Protein AF-A0A537TJG8-F1 (afdb_monomer)

Nearest PDB structures (foldseek):
  5zhy-assembly1_C  TM=6.612E-01  e=7.236E+00  Human coronavirus 229E
  8hhl-assembly1_A  TM=3.653E-01  e=4.279E+00  Mycolicibacterium mucogenicum

Structure (mmCIF, N/CA/C/O backbone):
data_AF-A0A537TJG8-F1
#
_entry.id   AF-A0A537TJG8-F1
#
loop_
_atom_site.group_PDB
_atom_site.id
_atom_site.type_symbol
_atom_site.label_atom_id
_atom_site.label_alt_id
_atom_site.label_comp_id
_atom_site.label_asym_id
_atom_site.label_entity_id
_atom_site.label_seq_id
_atom_site.pdbx_PDB_ins_code
_atom_site.Cartn_x
_atom_site.Cartn_y
_atom_site.Cartn_z
_atom_site.occupancy
_atom_site.B_iso_or_equiv
_atom_site.auth_seq_id
_atom_site.auth_comp_id
_atom_site.auth_asym_id
_atom_site.auth_atom_id
_atom_site.pdbx_PDB_model_num
ATO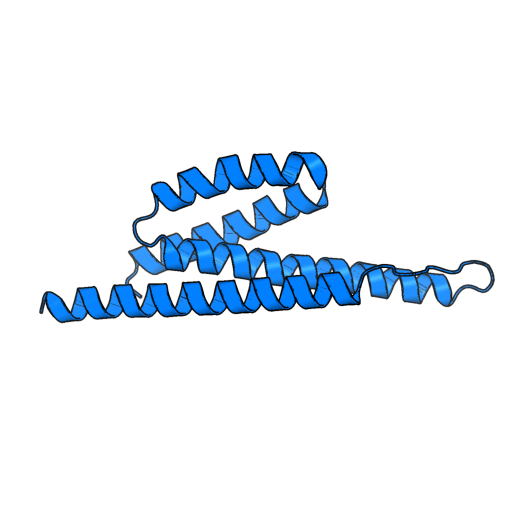M 1 N N . MET A 1 1 ? -10.148 -12.045 15.562 1.00 52.97 1 MET A N 1
ATOM 2 C CA . MET A 1 1 ? -10.922 -11.006 14.839 1.00 52.97 1 MET A CA 1
ATOM 3 C C . MET A 1 1 ? -12.380 -11.440 14.778 1.00 52.97 1 MET A C 1
ATOM 5 O O . MET A 1 1 ? -12.636 -12.523 14.279 1.00 52.97 1 MET A O 1
ATOM 9 N N . GLY A 1 2 ? -13.326 -10.655 15.302 1.00 50.47 2 GLY A N 1
ATOM 10 C CA . GLY A 1 2 ? -14.757 -10.969 15.157 1.00 50.47 2 GLY A CA 1
ATOM 11 C C . GLY A 1 2 ? -15.256 -10.764 13.719 1.00 50.47 2 GLY A C 1
ATOM 12 O O . GLY A 1 2 ? -14.630 -10.029 12.952 1.00 50.47 2 GLY A O 1
ATOM 13 N N . CYS A 1 3 ? -16.405 -11.352 13.361 1.00 57.81 3 CYS A N 1
ATOM 14 C CA . CYS A 1 3 ? -16.978 -11.317 12.002 1.00 57.81 3 CYS A CA 1
ATOM 15 C C . CYS A 1 3 ? -17.077 -9.903 11.379 1.00 57.81 3 CYS A C 1
ATOM 17 O O . CYS A 1 3 ? -16.901 -9.743 10.173 1.00 57.81 3 CYS A O 1
ATOM 19 N N . ARG A 1 4 ? -17.300 -8.848 12.182 1.00 59.50 4 ARG A N 1
ATOM 20 C CA . ARG A 1 4 ? -17.338 -7.450 11.694 1.00 59.50 4 ARG A CA 1
ATOM 21 C C . ARG A 1 4 ? -15.954 -6.875 11.367 1.00 59.50 4 ARG A C 1
ATOM 23 O O . ARG A 1 4 ? -15.844 -6.077 10.441 1.00 59.50 4 ARG A O 1
ATOM 30 N N . GLY A 1 5 ? -14.911 -7.306 12.080 1.00 58.25 5 GLY A N 1
ATOM 31 C CA . GLY A 1 5 ? -13.527 -6.891 11.836 1.00 58.25 5 GLY A CA 1
ATOM 32 C C . GLY A 1 5 ? -12.938 -7.512 10.571 1.00 58.25 5 GLY A C 1
ATOM 33 O O . GLY A 1 5 ? -12.261 -6.823 9.809 1.00 58.25 5 GLY A O 1
ATOM 34 N N . ALA A 1 6 ? -13.270 -8.780 10.302 1.00 68.00 6 ALA A N 1
ATOM 35 C CA . ALA A 1 6 ? -12.899 -9.452 9.058 1.00 68.00 6 ALA A CA 1
ATOM 36 C C . ALA A 1 6 ? -13.490 -8.730 7.836 1.00 68.00 6 ALA A C 1
ATOM 38 O O . ALA A 1 6 ? -12.766 -8.420 6.897 1.00 68.00 6 ALA A O 1
ATOM 39 N N . ARG A 1 7 ? -14.771 -8.339 7.896 1.00 73.31 7 ARG A N 1
ATOM 40 C CA . ARG A 1 7 ? -15.434 -7.604 6.807 1.00 73.31 7 ARG A CA 1
ATOM 41 C C . ARG A 1 7 ? -14.772 -6.257 6.498 1.00 73.31 7 ARG A C 1
ATOM 43 O O . ARG A 1 7 ? -14.571 -5.941 5.331 1.00 73.31 7 ARG A O 1
ATOM 50 N N . SER A 1 8 ? -14.405 -5.469 7.513 1.00 65.56 8 SER A N 1
ATOM 51 C CA . SER A 1 8 ? -13.686 -4.201 7.295 1.00 65.56 8 SER A CA 1
ATOM 52 C C . SER A 1 8 ? -12.275 -4.397 6.740 1.00 65.56 8 SER A C 1
ATOM 54 O O . SER A 1 8 ? -11.802 -3.565 5.972 1.00 65.56 8 SER A O 1
ATOM 56 N N . TRP A 1 9 ? -11.615 -5.499 7.099 1.00 71.62 9 TRP A N 1
ATOM 57 C CA . TRP A 1 9 ? -10.294 -5.844 6.581 1.00 71.62 9 TRP A CA 1
ATOM 58 C C . TRP A 1 9 ? -10.365 -6.247 5.101 1.00 71.62 9 TRP A C 1
ATOM 60 O O . TRP A 1 9 ? -9.615 -5.716 4.287 1.00 71.62 9 TRP A O 1
ATOM 70 N N . THR A 1 10 ? -11.339 -7.081 4.719 1.00 76.12 10 THR A N 1
ATOM 71 C CA . THR A 1 10 ? -11.581 -7.443 3.313 1.00 76.12 10 THR A CA 1
ATOM 72 C C . THR A 1 10 ? -11.967 -6.227 2.469 1.00 76.12 10 THR A C 1
ATOM 74 O O . THR A 1 10 ? -11.467 -6.074 1.359 1.00 76.12 10 THR A O 1
ATOM 77 N N . LEU A 1 11 ? -12.805 -5.323 2.995 1.00 77.81 11 LEU A N 1
ATOM 78 C CA . LEU A 1 11 ? -13.143 -4.068 2.312 1.00 77.81 11 LEU A CA 1
ATOM 79 C C . LEU A 1 11 ? -11.917 -3.166 2.129 1.00 77.81 11 LEU A C 1
ATOM 81 O O . LEU A 1 11 ? -11.750 -2.594 1.057 1.00 77.81 11 LEU A O 1
ATOM 85 N N . GLY A 1 12 ? -11.040 -3.081 3.135 1.00 69.19 12 GLY A N 1
ATOM 86 C CA . GLY A 1 12 ? -9.764 -2.372 3.023 1.00 69.19 12 GLY A CA 1
ATOM 87 C C . GLY A 1 12 ? -8.847 -2.971 1.954 1.00 69.19 12 GLY A C 1
ATOM 88 O O . GLY A 1 12 ? -8.241 -2.229 1.192 1.00 69.19 12 GLY A O 1
ATOM 89 N N . LEU A 1 13 ? -8.804 -4.300 1.831 1.00 73.81 13 LEU A N 1
ATOM 90 C CA . LEU A 1 13 ? -8.058 -4.999 0.778 1.00 73.81 13 LEU A CA 1
ATOM 91 C C . LEU A 1 13 ? -8.577 -4.666 -0.623 1.00 73.81 13 LEU A C 1
ATOM 93 O O . LEU A 1 13 ? -7.798 -4.292 -1.496 1.00 73.81 13 LEU A O 1
ATOM 97 N N . VAL A 1 14 ? -9.892 -4.780 -0.832 1.00 81.62 14 VAL A N 1
ATOM 98 C CA . VAL A 1 14 ? -10.530 -4.486 -2.126 1.00 81.62 14 VAL A CA 1
ATOM 99 C C . VAL A 1 14 ? -10.342 -3.018 -2.496 1.00 81.62 14 VAL A C 1
ATOM 101 O O . VAL A 1 14 ? -9.992 -2.704 -3.632 1.00 81.62 14 VAL A O 1
ATOM 104 N N . PHE A 1 15 ? -10.522 -2.120 -1.528 1.00 78.94 15 PHE A N 1
ATOM 105 C CA . PHE A 1 15 ? -10.297 -0.697 -1.721 1.00 78.94 15 PHE A CA 1
ATOM 106 C C . PHE A 1 15 ? -8.831 -0.401 -2.058 1.00 78.94 15 PHE A C 1
ATOM 108 O O . PHE A 1 15 ? -8.564 0.308 -3.022 1.00 78.94 15 PHE A O 1
ATOM 115 N N . GLY A 1 16 ? -7.883 -0.982 -1.318 1.00 68.69 16 GLY A N 1
ATOM 116 C CA . GLY A 1 16 ? -6.454 -0.842 -1.587 1.00 68.69 16 GLY A CA 1
ATOM 117 C C . GLY A 1 16 ? -6.079 -1.324 -2.987 1.00 68.69 16 GLY A C 1
ATOM 118 O O . GLY A 1 16 ? -5.384 -0.613 -3.705 1.00 68.69 16 GLY A O 1
ATOM 119 N N . LEU A 1 17 ? -6.609 -2.467 -3.428 1.00 76.38 17 LEU A N 1
ATOM 120 C CA . LEU A 1 17 ? -6.430 -2.980 -4.792 1.00 76.38 17 LEU A CA 1
ATOM 121 C C . LEU A 1 17 ? -6.949 -2.003 -5.857 1.00 76.38 17 LEU A C 1
ATOM 123 O O . LEU A 1 17 ? -6.211 -1.649 -6.775 1.00 76.38 17 LEU A O 1
ATOM 127 N N . ALA A 1 18 ? -8.191 -1.530 -5.722 1.00 75.81 18 ALA A N 1
ATOM 128 C CA . ALA A 1 18 ? -8.791 -0.599 -6.679 1.00 75.81 18 ALA A CA 1
ATOM 129 C C . ALA A 1 18 ? -8.050 0.746 -6.718 1.00 75.81 18 ALA A C 1
ATOM 131 O O . ALA A 1 18 ? -7.778 1.290 -7.788 1.00 75.81 18 ALA A O 1
ATOM 132 N N . ALA A 1 19 ? -7.678 1.268 -5.551 1.00 69.88 19 ALA A N 1
ATOM 133 C CA . ALA A 1 19 ? -7.011 2.552 -5.438 1.00 69.88 19 ALA A CA 1
ATOM 134 C C . ALA A 1 19 ? -5.555 2.495 -5.935 1.00 69.88 19 ALA A C 1
ATOM 136 O O . ALA A 1 19 ? -5.076 3.464 -6.523 1.00 69.88 19 ALA A O 1
ATOM 137 N N . THR A 1 20 ? -4.874 1.350 -5.792 1.00 67.38 20 THR A N 1
ATOM 138 C CA . THR A 1 20 ? -3.538 1.159 -6.383 1.00 67.38 20 THR A CA 1
ATOM 139 C C . THR A 1 20 ? -3.596 1.159 -7.907 1.00 67.38 20 THR A C 1
ATOM 141 O O . THR A 1 20 ? -2.741 1.760 -8.551 1.00 67.38 20 THR A O 1
ATOM 144 N N . TRP A 1 21 ? -4.637 0.568 -8.497 1.00 68.38 21 TRP A N 1
ATOM 145 C CA . TRP A 1 21 ? -4.841 0.605 -9.947 1.00 68.38 21 TRP A CA 1
ATOM 146 C C . TRP A 1 21 ? -4.976 2.042 -10.472 1.00 68.38 21 TRP A C 1
ATOM 148 O O . TRP A 1 21 ? -4.374 2.407 -11.480 1.00 68.38 21 TRP A O 1
ATOM 158 N N . ILE A 1 22 ? -5.714 2.887 -9.748 1.00 67.81 22 ILE A N 1
ATOM 159 C CA . ILE A 1 22 ? -5.881 4.310 -10.076 1.00 67.81 22 ILE A CA 1
ATOM 160 C C . ILE A 1 22 ? -4.552 5.068 -9.941 1.00 67.81 22 ILE A C 1
ATOM 162 O O . ILE A 1 22 ? -4.225 5.883 -10.802 1.00 67.81 22 ILE A O 1
ATOM 166 N N . LEU A 1 23 ? -3.765 4.774 -8.902 1.00 65.88 23 LEU A N 1
ATOM 167 C CA . LEU A 1 23 ? -2.430 5.349 -8.695 1.00 65.88 23 LEU A CA 1
ATOM 168 C C . LEU A 1 23 ? -1.448 4.982 -9.814 1.00 65.88 23 LEU A C 1
ATOM 170 O O . LEU A 1 23 ? -0.657 5.824 -10.223 1.00 65.88 23 LEU A O 1
ATOM 174 N N . ILE A 1 24 ? -1.507 3.754 -10.330 1.00 67.38 24 ILE A N 1
ATOM 175 C CA . ILE A 1 24 ? -0.666 3.322 -11.453 1.00 67.38 24 ILE A CA 1
ATOM 176 C C . ILE A 1 24 ? -1.110 3.998 -12.755 1.00 67.38 24 ILE A C 1
ATOM 178 O O . ILE A 1 24 ? -0.272 4.472 -13.518 1.00 67.38 24 ILE A O 1
ATOM 182 N N . ALA A 1 25 ? -2.420 4.076 -13.008 1.00 66.62 25 ALA A N 1
ATOM 183 C CA . ALA A 1 25 ? -2.954 4.691 -14.221 1.00 66.62 25 ALA A CA 1
ATOM 184 C C . ALA A 1 25 ? -2.731 6.212 -14.264 1.00 66.62 25 ALA A C 1
ATOM 186 O O . ALA A 1 25 ? -2.533 6.779 -15.338 1.00 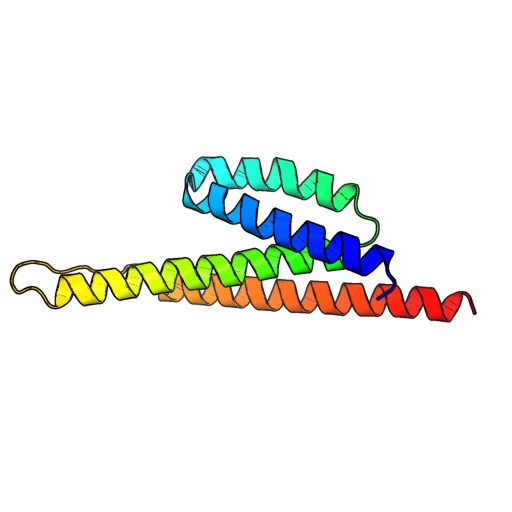66.62 25 ALA A O 1
ATOM 187 N N . MET A 1 26 ? -2.770 6.884 -13.110 1.00 66.62 26 MET A N 1
ATOM 188 C CA . MET A 1 26 ? -2.583 8.327 -13.011 1.00 66.62 26 MET A CA 1
ATOM 189 C C . MET A 1 26 ? -1.805 8.692 -11.741 1.00 66.62 26 MET A C 1
ATOM 191 O O . MET A 1 26 ? -2.393 9.058 -10.731 1.00 66.62 26 MET A O 1
ATOM 195 N N . PHE A 1 27 ? -0.473 8.639 -11.783 1.00 60.78 27 PHE A N 1
ATOM 196 C CA . PHE A 1 27 ? 0.363 8.820 -10.586 1.00 60.78 27 PHE A CA 1
ATOM 197 C C . PHE A 1 27 ? 0.177 10.183 -9.897 1.00 60.78 27 PHE A C 1
ATOM 199 O O . PHE A 1 27 ? -0.059 10.253 -8.693 1.00 60.78 27 PHE A O 1
ATOM 206 N N . VAL A 1 28 ? 0.215 11.278 -10.664 1.00 66.06 28 VAL A N 1
ATOM 207 C CA . VAL A 1 28 ? 0.149 12.647 -10.121 1.00 66.06 28 VAL A CA 1
ATOM 208 C C . VAL A 1 28 ? -1.237 12.996 -9.542 1.00 66.06 28 VAL A C 1
ATOM 210 O O . VAL A 1 28 ? -1.292 13.428 -8.391 1.00 66.06 28 VAL A O 1
ATOM 213 N N . PRO A 1 29 ? -2.370 12.792 -10.247 1.00 65.69 29 PRO A N 1
ATOM 214 C CA . PRO A 1 29 ? -3.695 13.058 -9.674 1.00 65.69 29 PRO A CA 1
ATOM 215 C C . PRO A 1 29 ? -4.248 11.885 -8.839 1.00 65.69 29 PRO A C 1
ATOM 217 O O . PRO A 1 29 ? -5.203 12.059 -8.083 1.00 65.69 29 PRO A O 1
ATOM 220 N N . GLY A 1 30 ? -3.655 10.695 -8.932 1.00 66.38 30 GLY A N 1
ATOM 221 C CA . GLY A 1 30 ? -4.082 9.505 -8.199 1.00 66.38 30 GLY A CA 1
ATOM 222 C C . GLY A 1 30 ? -3.782 9.592 -6.708 1.00 66.38 30 GLY A C 1
ATOM 223 O O . GLY A 1 30 ? -4.582 9.113 -5.914 1.00 66.38 30 GLY A O 1
ATOM 224 N N . ILE A 1 31 ? -2.696 10.262 -6.307 1.00 72.25 31 ILE A N 1
ATOM 225 C CA . ILE A 1 31 ? -2.364 10.497 -4.891 1.00 72.25 31 ILE A CA 1
ATOM 226 C C . ILE A 1 31 ? -3.445 11.327 -4.172 1.00 72.25 31 ILE A C 1
ATOM 228 O O . ILE A 1 31 ? -3.968 10.853 -3.159 1.00 72.25 31 ILE A O 1
ATOM 232 N N . PRO A 1 32 ? -3.836 12.528 -4.648 1.00 72.44 32 PRO A N 1
ATOM 233 C CA . PRO A 1 32 ? -4.888 13.297 -3.988 1.00 72.44 32 PRO A CA 1
ATOM 234 C C . PRO A 1 32 ? -6.241 12.578 -4.018 1.00 72.44 32 PRO A C 1
ATOM 236 O O . PRO A 1 32 ? -6.962 12.619 -3.023 1.00 72.44 32 PRO A O 1
ATOM 239 N N . LEU A 1 33 ? -6.567 11.859 -5.099 1.00 73.25 33 LEU A N 1
ATOM 240 C CA . LEU A 1 33 ? -7.794 11.062 -5.185 1.00 73.25 33 LEU A CA 1
ATOM 241 C C . LEU A 1 33 ? -7.791 9.879 -4.200 1.00 73.25 33 LEU A C 1
ATOM 243 O O . LEU A 1 33 ? -8.793 9.627 -3.531 1.00 73.25 33 LEU A O 1
ATOM 247 N N . PHE A 1 34 ? -6.656 9.192 -4.056 1.00 73.56 34 PHE A N 1
ATOM 248 C CA . PHE A 1 34 ? -6.457 8.135 -3.067 1.00 73.56 34 PHE A CA 1
ATOM 249 C C . PHE A 1 34 ? -6.692 8.669 -1.657 1.00 73.56 34 PHE A C 1
ATOM 251 O O . PHE A 1 34 ? -7.460 8.077 -0.905 1.00 73.56 34 PHE A O 1
ATOM 258 N N . LEU A 1 35 ? -6.088 9.807 -1.308 1.00 76.00 35 LEU A N 1
ATOM 259 C CA . LEU A 1 35 ? -6.273 10.426 0.005 1.00 76.00 35 LEU A CA 1
ATOM 260 C C . LEU A 1 35 ? -7.735 10.833 0.234 1.00 76.00 35 LEU A C 1
ATOM 262 O O . LEU A 1 35 ? -8.289 10.537 1.293 1.00 76.00 35 LEU A O 1
ATOM 266 N N . LEU A 1 36 ? -8.382 11.431 -0.770 1.00 79.62 36 LEU A N 1
ATOM 267 C CA . LEU A 1 36 ? -9.796 11.819 -0.730 1.00 79.62 36 LEU A CA 1
ATOM 268 C C . LEU A 1 36 ? -10.738 10.647 -0.456 1.00 79.62 36 LEU A C 1
ATOM 270 O O . LEU A 1 36 ? -11.761 10.839 0.191 1.00 79.62 36 LEU A O 1
ATOM 274 N N . LEU A 1 37 ? -10.411 9.447 -0.933 1.00 76.62 37 LEU A N 1
ATOM 275 C CA . LEU A 1 37 ? -11.240 8.257 -0.755 1.00 76.62 37 LEU A CA 1
ATOM 276 C C . LEU A 1 37 ? -10.844 7.451 0.497 1.00 76.62 37 LEU A C 1
ATOM 278 O O . LEU A 1 37 ? -11.708 6.976 1.236 1.00 76.62 37 LEU A O 1
ATOM 282 N N . ALA A 1 38 ? -9.544 7.325 0.775 1.00 74.19 38 ALA A N 1
ATOM 283 C CA . ALA A 1 38 ? -9.015 6.541 1.888 1.00 74.19 38 ALA A CA 1
ATOM 284 C C . ALA A 1 38 ? -9.316 7.191 3.244 1.00 74.19 38 ALA A C 1
ATOM 286 O O . ALA A 1 38 ? -9.710 6.501 4.183 1.00 74.19 38 ALA A O 1
ATOM 287 N N . VAL A 1 39 ? -9.174 8.515 3.360 1.00 79.56 39 VAL A N 1
ATOM 288 C CA . VAL A 1 39 ? -9.411 9.247 4.614 1.00 79.56 39 VAL A CA 1
ATOM 289 C C . VAL A 1 39 ? -10.848 9.072 5.128 1.00 79.56 39 VAL A C 1
ATOM 291 O O . VAL A 1 39 ? -11.001 8.616 6.265 1.00 79.56 39 VAL A O 1
ATOM 294 N N . PRO A 1 40 ? -11.918 9.348 4.356 1.00 78.88 40 PRO A N 1
ATOM 295 C CA . PRO A 1 40 ? -13.282 9.151 4.842 1.00 78.88 40 PRO A CA 1
ATOM 296 C C . PRO A 1 40 ? -13.602 7.675 5.103 1.00 78.88 40 PRO A C 1
ATOM 298 O O . PRO A 1 40 ? -14.255 7.375 6.103 1.00 78.88 40 PRO A O 1
ATOM 301 N N . PHE A 1 41 ? -13.095 6.745 4.284 1.00 77.75 41 PHE A N 1
ATOM 302 C CA . PHE A 1 41 ? -13.269 5.304 4.504 1.00 77.75 41 PHE A CA 1
ATOM 303 C C . PHE A 1 41 ? -12.666 4.850 5.843 1.00 77.75 41 PHE A C 1
ATOM 305 O O . PHE A 1 41 ? -13.294 4.118 6.619 1.00 77.75 41 PHE A O 1
ATOM 312 N N . LEU A 1 42 ? -11.463 5.331 6.159 1.00 77.25 42 LEU A N 1
ATOM 313 C CA . LEU A 1 42 ? -10.809 5.067 7.435 1.00 77.25 42 LEU A CA 1
ATOM 314 C C . LEU A 1 42 ? -11.545 5.747 8.590 1.00 77.25 42 LEU A C 1
ATOM 316 O O . LEU A 1 42 ? -11.720 5.127 9.634 1.00 77.25 42 LEU A O 1
ATOM 320 N N . LEU A 1 43 ? -12.037 6.975 8.422 1.00 80.19 43 LEU A N 1
ATOM 321 C CA . LEU A 1 43 ? -12.804 7.668 9.460 1.00 80.19 43 LEU A CA 1
ATOM 322 C C . LEU A 1 43 ? -14.140 6.970 9.768 1.00 80.19 43 LEU A C 1
ATOM 324 O O . LEU A 1 43 ? -14.529 6.893 10.936 1.00 80.19 43 LEU A O 1
ATOM 328 N N . GLN A 1 44 ? -14.813 6.404 8.767 1.00 78.50 44 GLN A N 1
ATOM 329 C CA . GLN A 1 44 ? -16.058 5.646 8.950 1.00 78.50 44 GLN A CA 1
ATOM 330 C C . GLN A 1 44 ? -15.838 4.252 9.557 1.00 78.50 44 GLN A C 1
ATOM 332 O O . GLN A 1 44 ? -16.732 3.694 10.197 1.00 78.50 44 GLN A O 1
ATOM 337 N N . SER A 1 45 ? -14.649 3.675 9.392 1.00 69.00 45 SER A N 1
ATOM 338 C CA . SER A 1 45 ? -14.349 2.328 9.872 1.00 69.00 45 SER A CA 1
ATOM 339 C C . SER A 1 45 ? -14.185 2.285 11.397 1.00 69.00 45 SER A C 1
ATOM 341 O O . SER A 1 45 ? -13.387 3.020 11.972 1.00 69.00 45 SER A O 1
ATOM 343 N N . ARG A 1 46 ? -14.874 1.361 12.086 1.00 68.12 46 ARG A N 1
ATOM 344 C CA . ARG A 1 46 ? -14.621 1.098 13.523 1.00 68.12 46 ARG A CA 1
ATOM 345 C C . ARG A 1 46 ? -13.261 0.435 13.781 1.00 68.12 46 ARG A C 1
ATOM 347 O O . ARG A 1 46 ? -12.695 0.601 14.853 1.00 68.12 46 ARG A O 1
ATOM 354 N N . HIS A 1 47 ? -12.715 -0.280 12.796 1.00 73.00 47 HIS A N 1
ATOM 355 C CA . HIS A 1 47 ? -11.421 -0.970 12.877 1.00 73.00 47 HIS A CA 1
ATOM 356 C C . HIS A 1 47 ? -10.371 -0.295 11.985 1.00 73.00 47 HIS A C 1
ATOM 358 O O . HIS A 1 47 ? -9.781 -0.928 11.110 1.00 73.00 47 HIS A O 1
ATOM 364 N N . ARG A 1 48 ? -10.154 1.008 12.210 1.00 77.69 48 ARG A N 1
ATOM 365 C CA . ARG A 1 48 ? -9.304 1.881 11.375 1.00 77.69 48 ARG A CA 1
ATOM 366 C C . ARG A 1 48 ? -7.916 1.304 11.109 1.00 77.69 48 ARG A C 1
ATOM 368 O O . ARG A 1 48 ? -7.472 1.308 9.972 1.00 77.69 48 ARG A O 1
ATOM 375 N N . LEU A 1 49 ? -7.269 0.756 12.140 1.00 78.19 49 LEU A N 1
ATOM 376 C CA . LEU A 1 49 ? -5.915 0.199 12.039 1.00 78.19 49 LEU A CA 1
ATOM 377 C C . LEU A 1 49 ? -5.861 -1.053 11.156 1.00 78.19 49 LEU A C 1
ATOM 379 O O . LEU A 1 49 ? -4.997 -1.159 10.293 1.00 78.19 49 LEU A O 1
ATOM 383 N N . ALA A 1 50 ? -6.825 -1.967 11.310 1.00 76.25 50 ALA A N 1
ATOM 384 C CA . ALA A 1 50 ? -6.886 -3.174 10.489 1.00 76.25 50 ALA A CA 1
ATOM 385 C C . ALA A 1 50 ? -7.217 -2.849 9.022 1.00 76.25 50 ALA A C 1
ATOM 387 O O . ALA A 1 50 ? -6.634 -3.440 8.119 1.00 76.25 50 ALA A O 1
ATOM 388 N N . ALA A 1 51 ? -8.119 -1.891 8.782 1.00 75.75 51 ALA A N 1
ATOM 389 C CA . ALA A 1 51 ? -8.456 -1.429 7.436 1.00 75.75 51 ALA A CA 1
ATOM 390 C C . ALA A 1 51 ? -7.279 -0.695 6.765 1.00 75.75 51 ALA A C 1
ATOM 392 O O . ALA A 1 51 ? -6.967 -0.979 5.614 1.00 75.75 51 ALA A O 1
ATOM 393 N N . ALA A 1 52 ? -6.583 0.188 7.491 1.00 78.69 52 ALA A N 1
ATOM 394 C CA . ALA A 1 52 ? -5.385 0.871 6.997 1.00 78.69 52 ALA A CA 1
ATOM 395 C C . ALA A 1 52 ? -4.253 -0.119 6.689 1.00 78.69 52 ALA A C 1
ATOM 397 O O . ALA A 1 52 ? -3.621 -0.026 5.640 1.00 78.69 52 ALA A O 1
ATOM 398 N N . GLY A 1 53 ? -4.043 -1.102 7.569 1.00 80.19 53 GLY A N 1
ATOM 399 C CA . GLY A 1 53 ? -3.065 -2.163 7.356 1.00 80.19 53 GLY A CA 1
ATOM 400 C C . GLY A 1 53 ? -3.348 -2.981 6.095 1.00 80.19 53 GLY A C 1
ATOM 401 O O . GLY A 1 53 ? -2.442 -3.208 5.297 1.00 80.19 53 GLY A O 1
ATOM 402 N N . ALA A 1 54 ? -4.614 -3.345 5.866 1.00 78.06 54 ALA A N 1
ATOM 403 C CA . ALA A 1 54 ? -5.049 -4.050 4.660 1.00 78.06 54 ALA A CA 1
ATOM 404 C C . ALA A 1 54 ? -4.810 -3.242 3.375 1.00 78.06 54 ALA A C 1
ATOM 406 O O . ALA A 1 54 ? -4.345 -3.803 2.385 1.00 78.06 54 ALA A O 1
ATOM 407 N N . ILE A 1 55 ? -5.085 -1.932 3.397 1.00 77.75 55 ILE A N 1
ATOM 408 C CA . ILE A 1 55 ? -4.845 -1.035 2.257 1.00 77.75 55 ILE A CA 1
ATOM 409 C C . ILE A 1 55 ? -3.353 -0.996 1.915 1.00 77.75 55 ILE A C 1
ATOM 411 O O . ILE A 1 55 ? -2.985 -1.197 0.761 1.00 77.75 55 ILE A O 1
ATOM 415 N N . LEU A 1 56 ? -2.491 -0.791 2.914 1.00 80.94 56 LEU A N 1
ATOM 416 C CA . LEU A 1 56 ? -1.042 -0.709 2.709 1.00 80.94 56 LEU A CA 1
ATOM 417 C C . LEU A 1 56 ? -0.444 -2.034 2.223 1.00 80.94 56 LEU A C 1
ATOM 419 O O . LEU A 1 56 ? 0.415 -2.030 1.347 1.00 80.94 56 LEU A O 1
ATOM 423 N N . LEU A 1 57 ? -0.928 -3.166 2.740 1.00 81.31 57 LEU A N 1
ATOM 424 C CA . LEU A 1 57 ? -0.530 -4.489 2.258 1.00 81.31 57 LEU A CA 1
ATOM 425 C C . LEU A 1 57 ? -0.935 -4.708 0.798 1.00 81.31 57 LEU A C 1
ATOM 427 O O . LEU A 1 57 ? -0.120 -5.167 0.001 1.00 81.31 57 LEU A O 1
ATOM 431 N N . ALA A 1 58 ? -2.172 -4.354 0.441 1.00 78.56 58 ALA A N 1
ATOM 432 C CA . ALA A 1 58 ? -2.662 -4.452 -0.931 1.00 78.56 58 ALA A CA 1
ATOM 433 C C . ALA A 1 58 ? -1.810 -3.608 -1.888 1.00 78.56 58 ALA A C 1
ATOM 435 O O . ALA A 1 58 ? -1.398 -4.094 -2.940 1.00 78.56 58 ALA A O 1
ATOM 436 N N . MET A 1 59 ? -1.501 -2.371 -1.485 1.00 76.75 59 MET A N 1
ATOM 437 C CA . MET A 1 59 ? -0.629 -1.473 -2.236 1.00 76.75 59 MET A CA 1
ATOM 438 C C . MET A 1 59 ? 0.767 -2.071 -2.404 1.00 76.75 59 MET A C 1
ATOM 440 O O . MET A 1 59 ? 1.254 -2.148 -3.527 1.00 76.75 59 MET A O 1
ATOM 444 N N . ALA A 1 60 ? 1.393 -2.545 -1.323 1.00 81.06 60 ALA A N 1
ATOM 445 C CA . ALA A 1 60 ? 2.732 -3.129 -1.369 1.00 81.06 60 ALA A CA 1
ATOM 446 C C . ALA A 1 60 ? 2.813 -4.315 -2.344 1.00 81.06 60 ALA A C 1
ATOM 448 O O . ALA A 1 60 ? 3.705 -4.358 -3.187 1.00 81.06 60 ALA A O 1
ATOM 449 N N . VAL A 1 61 ? 1.852 -5.244 -2.280 1.00 82.81 61 VAL A N 1
ATOM 450 C CA . VAL A 1 61 ? 1.796 -6.408 -3.181 1.00 82.81 61 VAL A CA 1
ATOM 451 C C . VAL A 1 61 ? 1.627 -5.974 -4.634 1.00 82.81 61 VAL A C 1
ATOM 453 O O . VAL A 1 61 ? 2.292 -6.499 -5.524 1.00 82.81 61 VAL A O 1
ATOM 456 N N . HIS A 1 62 ? 0.747 -5.010 -4.886 1.00 78.69 62 HIS A N 1
ATOM 457 C CA . HIS A 1 62 ? 0.439 -4.588 -6.243 1.00 78.69 62 HIS A CA 1
ATOM 458 C C . HIS A 1 62 ? 1.580 -3.768 -6.869 1.00 78.69 62 HIS A C 1
ATOM 460 O O . HIS A 1 62 ? 1.912 -3.983 -8.032 1.00 78.69 62 HIS A O 1
ATOM 466 N N . PHE A 1 63 ? 2.250 -2.907 -6.094 1.00 77.38 63 PHE A N 1
ATOM 467 C CA . PHE A 1 63 ? 3.467 -2.220 -6.537 1.00 77.38 63 PHE A CA 1
ATOM 468 C C . PHE A 1 63 ? 4.630 -3.190 -6.769 1.00 77.38 63 PHE A C 1
ATOM 470 O O . PHE A 1 63 ? 5.321 -3.058 -7.775 1.00 77.38 63 PHE A O 1
ATOM 477 N N . ALA A 1 64 ? 4.811 -4.197 -5.906 1.00 82.69 64 ALA A N 1
ATOM 478 C CA . ALA A 1 64 ? 5.813 -5.243 -6.115 1.00 82.69 64 ALA A CA 1
ATOM 479 C C . ALA A 1 64 ? 5.569 -6.011 -7.420 1.00 82.69 64 ALA A C 1
ATOM 481 O O . ALA A 1 64 ? 6.499 -6.241 -8.188 1.00 82.69 64 ALA A O 1
ATOM 482 N N . TYR A 1 65 ? 4.311 -6.372 -7.690 1.00 80.31 65 TYR A N 1
ATOM 483 C CA . TYR A 1 65 ? 3.930 -7.028 -8.937 1.00 80.31 65 TYR A CA 1
ATOM 484 C C . TYR A 1 65 ? 4.190 -6.133 -10.155 1.00 80.31 65 TYR A C 1
ATOM 486 O O . TYR A 1 65 ? 4.758 -6.592 -11.143 1.00 80.31 65 TYR A O 1
ATOM 494 N N . PHE A 1 66 ? 3.822 -4.852 -10.086 1.00 78.94 66 PHE A N 1
ATOM 495 C CA . PHE A 1 66 ? 4.034 -3.912 -11.184 1.00 78.94 66 PHE A CA 1
ATOM 496 C C . PHE A 1 66 ? 5.524 -3.732 -11.510 1.00 78.94 66 PHE A C 1
ATOM 498 O O . PHE A 1 66 ? 5.913 -3.915 -12.663 1.00 78.94 66 PHE A O 1
ATOM 505 N N . GLU A 1 67 ? 6.356 -3.463 -10.501 1.00 80.88 67 GLU A N 1
ATOM 506 C CA . GLU A 1 67 ? 7.814 -3.349 -10.651 1.00 80.88 67 GLU A CA 1
ATOM 507 C C . GLU A 1 67 ? 8.421 -4.630 -11.230 1.00 80.88 67 GLU A C 1
ATOM 509 O O . GLU A 1 67 ? 9.166 -4.572 -12.208 1.00 80.88 67 GLU A O 1
ATOM 514 N N . TRP A 1 68 ? 8.028 -5.802 -10.718 1.00 79.12 68 TRP A N 1
ATOM 515 C CA . TRP A 1 68 ? 8.478 -7.082 -11.263 1.00 79.12 68 TRP A CA 1
ATOM 516 C C . TRP A 1 68 ? 8.117 -7.200 -12.749 1.00 79.12 68 TRP A C 1
ATOM 518 O O . TRP A 1 68 ? 9.000 -7.394 -13.583 1.00 79.12 68 TRP A O 1
ATOM 528 N N . THR A 1 69 ? 6.850 -7.004 -13.125 1.00 81.31 69 THR A N 1
ATOM 529 C CA . THR A 1 69 ? 6.445 -7.099 -14.539 1.00 81.31 69 THR A CA 1
ATOM 530 C C . THR A 1 69 ? 7.156 -6.082 -15.438 1.00 81.31 69 THR A C 1
ATOM 532 O O . THR A 1 69 ? 7.409 -6.376 -16.608 1.00 81.31 69 THR A O 1
ATOM 535 N N . GLY A 1 70 ? 7.512 -4.907 -14.911 1.00 76.62 70 GLY A N 1
ATOM 536 C CA . GLY A 1 70 ? 8.311 -3.902 -15.611 1.00 76.62 70 GLY A CA 1
ATOM 537 C C . GLY A 1 70 ? 9.745 -4.368 -15.861 1.00 76.62 70 GLY A C 1
ATOM 538 O O . GLY A 1 70 ? 10.221 -4.310 -16.997 1.00 76.62 70 GLY A O 1
ATOM 539 N N . VAL A 1 71 ? 10.409 -4.895 -14.829 1.00 81.75 71 VAL A N 1
ATOM 540 C CA . VAL A 1 71 ? 11.766 -5.456 -14.926 1.00 81.75 71 VAL A CA 1
ATOM 541 C C . VAL A 1 71 ? 11.797 -6.649 -15.879 1.00 81.75 71 VAL A C 1
ATOM 543 O O . VAL A 1 71 ? 12.684 -6.723 -16.727 1.00 81.75 71 VAL A O 1
ATOM 546 N N . GLU A 1 72 ? 10.812 -7.545 -15.807 1.00 82.00 72 GLU A N 1
ATOM 547 C CA . GLU A 1 72 ? 10.722 -8.732 -16.666 1.00 82.00 72 GLU A CA 1
ATOM 548 C C . GLU A 1 72 ? 10.587 -8.342 -18.147 1.00 82.00 72 GLU A C 1
ATOM 550 O O . GLU A 1 72 ? 11.344 -8.816 -18.996 1.00 82.00 72 GLU A O 1
ATOM 555 N N . ARG A 1 73 ? 9.698 -7.387 -18.459 1.00 79.19 73 ARG A N 1
ATOM 556 C CA . ARG A 1 73 ? 9.543 -6.850 -19.823 1.00 79.19 73 ARG A CA 1
ATOM 557 C C . ARG A 1 73 ? 10.802 -6.145 -20.318 1.00 79.19 73 ARG A C 1
ATOM 559 O O . ARG A 1 73 ? 11.145 -6.242 -21.497 1.00 79.19 73 ARG A O 1
ATOM 566 N N . CYS A 1 74 ? 11.511 -5.445 -19.436 1.00 78.38 74 CYS A N 1
ATOM 567 C CA . CYS A 1 74 ? 12.785 -4.827 -19.787 1.00 78.38 74 CYS A CA 1
ATOM 568 C C . CYS A 1 74 ? 13.888 -5.862 -20.018 1.00 78.38 74 CYS A C 1
ATOM 570 O O . CYS A 1 74 ? 14.660 -5.707 -20.964 1.00 78.38 74 CYS A O 1
ATOM 572 N N . ALA A 1 75 ? 13.925 -6.949 -19.247 1.00 80.12 75 ALA A N 1
ATOM 573 C CA . ALA A 1 75 ? 14.835 -8.065 -19.481 1.00 80.12 75 ALA A CA 1
ATOM 574 C C . ALA A 1 75 ? 14.560 -8.753 -20.831 1.00 80.12 75 ALA A C 1
ATOM 576 O O . ALA A 1 75 ? 15.501 -9.097 -21.546 1.00 80.12 75 ALA A O 1
ATOM 577 N N . GLU A 1 76 ? 13.294 -8.901 -21.228 1.00 80.75 76 GLU A N 1
ATOM 578 C CA . GLU A 1 76 ? 12.915 -9.407 -22.555 1.00 80.75 76 GLU A CA 1
ATOM 579 C C . GLU A 1 76 ? 13.344 -8.476 -23.698 1.00 80.75 76 GLU A C 1
ATOM 581 O O . GLU A 1 76 ? 13.866 -8.949 -24.710 1.00 80.75 76 GLU A O 1
ATOM 586 N N . MET A 1 77 ? 13.174 -7.159 -23.541 1.00 77.12 77 MET A N 1
ATOM 587 C CA . MET A 1 77 ? 13.650 -6.156 -24.505 1.00 77.12 77 MET A CA 1
ATOM 588 C C . MET A 1 77 ? 15.173 -6.190 -24.660 1.00 77.12 77 MET A C 1
ATOM 590 O O . MET A 1 77 ? 15.666 -6.172 -25.785 1.00 77.12 77 MET A O 1
ATOM 594 N N . ASN A 1 78 ? 15.909 -6.310 -23.552 1.00 75.31 78 ASN A N 1
ATOM 595 C CA . ASN A 1 78 ? 17.375 -6.285 -23.530 1.00 75.31 78 ASN A CA 1
ATOM 596 C C . ASN A 1 78 ? 18.021 -7.548 -24.135 1.00 75.31 78 ASN A C 1
ATOM 598 O O . ASN A 1 78 ? 19.211 -7.561 -24.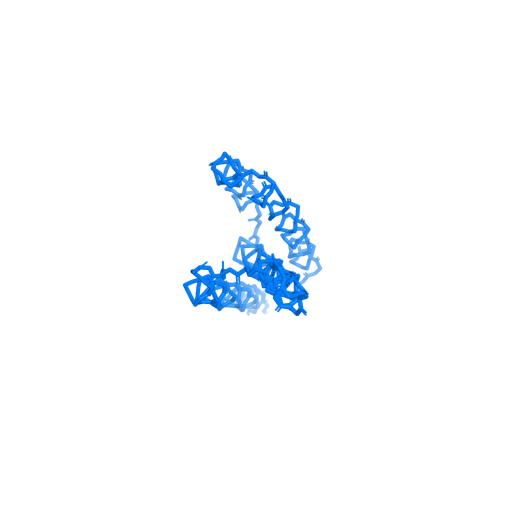431 1.00 75.31 78 ASN A O 1
ATOM 602 N N . ARG A 1 79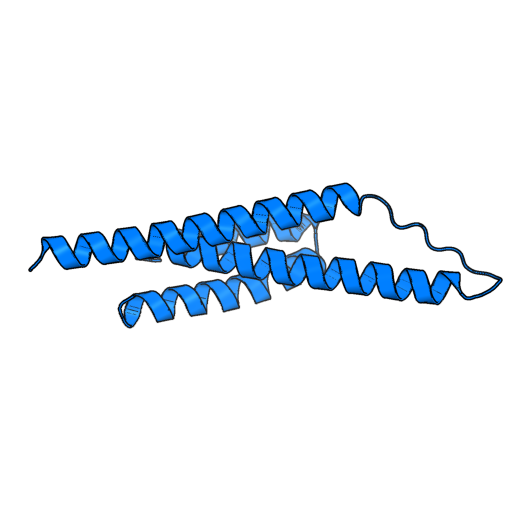 ? 17.246 -8.624 -24.338 1.00 75.50 79 ARG A N 1
ATOM 603 C CA . ARG A 1 79 ? 17.683 -9.813 -25.093 1.00 75.50 79 ARG A CA 1
ATOM 604 C C . ARG A 1 79 ? 17.670 -9.587 -26.609 1.00 75.50 79 ARG A C 1
ATOM 606 O O . ARG A 1 79 ? 18.188 -10.427 -27.343 1.00 75.50 79 ARG A O 1
ATOM 613 N N . ARG A 1 80 ? 17.071 -8.496 -27.104 1.00 76.31 80 ARG A N 1
ATOM 614 C CA . ARG A 1 80 ? 17.064 -8.161 -28.533 1.00 76.31 80 ARG A CA 1
ATOM 615 C C . ARG A 1 80 ? 18.304 -7.327 -28.880 1.00 76.31 80 ARG A C 1
ATOM 617 O O . ARG A 1 80 ? 18.588 -6.364 -28.180 1.00 76.31 80 ARG A O 1
ATOM 624 N N . PRO A 1 81 ? 18.995 -7.611 -29.999 1.00 65.12 81 PRO A N 1
ATOM 625 C CA . PRO A 1 81 ? 20.266 -6.961 -30.341 1.00 65.12 81 PRO A CA 1
ATOM 626 C C . PRO A 1 81 ? 20.167 -5.448 -30.617 1.00 65.12 81 PRO A C 1
ATOM 628 O O . PRO A 1 81 ? 21.192 -4.779 -30.686 1.00 65.12 81 PRO A O 1
ATOM 631 N N . ASN A 1 82 ? 18.952 -4.898 -30.750 1.00 69.06 82 ASN A N 1
ATOM 632 C CA . ASN A 1 82 ? 18.715 -3.512 -31.168 1.00 69.06 82 ASN A CA 1
ATOM 633 C C . ASN A 1 82 ? 17.939 -2.687 -30.121 1.00 69.06 82 ASN A C 1
ATOM 635 O O . ASN A 1 82 ? 17.456 -1.603 -30.443 1.00 69.06 82 ASN A O 1
ATOM 639 N N . ALA A 1 83 ? 17.746 -3.203 -28.903 1.00 59.94 83 ALA A N 1
ATOM 640 C CA . ALA A 1 83 ? 16.981 -2.522 -27.862 1.00 59.94 83 ALA A CA 1
ATOM 641 C C . ALA A 1 83 ? 17.651 -2.687 -26.495 1.00 59.94 83 ALA A C 1
ATOM 643 O O . ALA A 1 83 ? 17.951 -3.798 -26.076 1.00 59.94 83 ALA A O 1
ATOM 644 N N . SER A 1 84 ? 17.835 -1.576 -25.783 1.00 62.69 84 SER A N 1
ATOM 645 C CA . SER A 1 84 ? 18.295 -1.561 -24.395 1.00 62.69 84 SER A CA 1
ATOM 646 C C . SER A 1 84 ? 17.264 -0.847 -23.529 1.00 62.69 84 SER A C 1
ATOM 648 O O . SER A 1 84 ? 16.911 0.297 -23.819 1.00 62.69 84 SER A O 1
ATOM 650 N N . CYS A 1 85 ? 16.795 -1.498 -22.466 1.00 70.44 85 CYS A N 1
ATOM 651 C CA . CYS A 1 85 ? 15.989 -0.849 -21.434 1.00 70.44 85 CYS A CA 1
ATOM 652 C C . CYS A 1 85 ? 16.856 -0.605 -20.192 1.00 70.44 85 CYS A C 1
ATOM 654 O O . CYS A 1 85 ? 17.497 -1.531 -19.698 1.00 70.44 85 CYS A O 1
ATOM 656 N N . GLN A 1 86 ? 16.857 0.629 -19.681 1.00 64.81 86 GLN A N 1
ATOM 657 C CA . GLN A 1 86 ? 17.409 0.955 -18.367 1.00 64.81 86 GLN A CA 1
ATOM 658 C C . GLN A 1 86 ? 16.273 1.131 -17.362 1.00 64.81 86 GLN A C 1
ATOM 660 O O . GLN A 1 86 ? 15.398 1.977 -17.539 1.00 64.81 86 GLN A O 1
ATOM 665 N N . THR A 1 87 ? 16.300 0.334 -16.299 1.00 68.06 87 THR A N 1
ATOM 666 C CA . THR A 1 87 ? 15.396 0.474 -15.159 1.00 68.06 87 THR A CA 1
ATOM 667 C C . THR A 1 87 ? 16.006 1.454 -14.155 1.00 68.06 87 THR A C 1
ATOM 669 O O . THR A 1 87 ? 17.018 1.145 -13.527 1.00 68.06 87 THR A O 1
ATOM 672 N N . TYR A 1 88 ? 15.412 2.639 -14.005 1.00 63.69 88 TYR A N 1
ATOM 673 C CA . TYR A 1 88 ? 15.844 3.654 -13.038 1.00 63.69 88 TYR A CA 1
ATOM 674 C C . TYR A 1 88 ? 14.990 3.604 -11.771 1.00 63.69 88 TYR A C 1
ATOM 676 O O . TYR A 1 88 ? 13.774 3.466 -11.850 1.00 63.69 88 TYR A O 1
ATOM 684 N N . GLY A 1 89 ? 15.620 3.762 -10.604 1.00 68.88 89 GLY A N 1
ATOM 685 C CA . GLY A 1 89 ? 14.905 3.929 -9.333 1.00 68.88 89 GLY A CA 1
ATOM 686 C C . GLY A 1 89 ? 14.344 2.647 -8.705 1.00 68.88 89 GLY A C 1
ATOM 687 O O . GLY A 1 89 ? 13.682 2.735 -7.675 1.00 68.88 89 GLY A O 1
ATOM 688 N N . VAL A 1 90 ? 14.647 1.464 -9.250 1.00 73.88 90 VAL A N 1
ATOM 689 C CA . VAL A 1 90 ? 14.135 0.177 -8.735 1.00 73.88 90 VAL A CA 1
ATOM 690 C C . VAL A 1 90 ? 14.501 -0.031 -7.266 1.00 73.88 90 VAL A C 1
ATOM 692 O O . VAL A 1 90 ? 13.652 -0.423 -6.472 1.00 73.88 90 VAL A O 1
ATOM 695 N N . GLU A 1 91 ? 15.734 0.295 -6.866 1.00 74.50 91 GLU A N 1
ATOM 696 C CA . GLU A 1 91 ? 16.159 0.159 -5.466 1.00 74.50 91 GLU A CA 1
ATOM 697 C C . GLU A 1 91 ? 15.333 1.048 -4.533 1.00 74.50 91 GLU A C 1
ATOM 699 O O . GLU A 1 91 ? 14.848 0.591 -3.498 1.00 74.50 91 GLU A O 1
ATOM 704 N N . THR A 1 92 ? 15.093 2.303 -4.928 1.00 75.38 92 THR A N 1
ATOM 705 C CA . THR A 1 92 ? 14.259 3.222 -4.149 1.00 75.38 92 THR A CA 1
ATOM 706 C C . THR A 1 92 ? 12.804 2.762 -4.081 1.00 75.38 92 THR A C 1
ATOM 708 O O . THR A 1 92 ? 12.197 2.854 -3.011 1.00 75.38 92 THR A O 1
ATOM 711 N N . THR A 1 93 ? 12.248 2.207 -5.166 1.00 76.88 93 THR A N 1
ATOM 712 C CA . THR A 1 93 ? 10.875 1.687 -5.152 1.00 76.88 93 THR A CA 1
ATOM 713 C C . THR A 1 93 ? 10.763 0.429 -4.295 1.00 76.88 93 THR A C 1
ATOM 715 O O . THR A 1 93 ? 9.831 0.320 -3.504 1.00 76.88 93 THR A O 1
ATOM 718 N N . VAL A 1 94 ? 11.723 -0.496 -4.370 1.00 79.31 94 VAL A N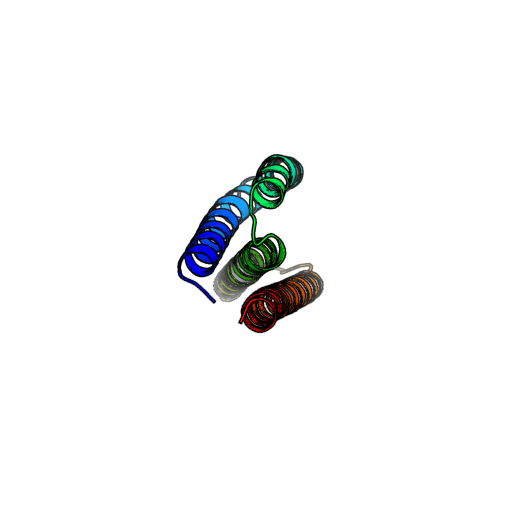 1
ATOM 719 C CA . VAL A 1 94 ? 11.737 -1.726 -3.556 1.00 79.31 94 VAL A CA 1
ATOM 720 C C . VAL A 1 94 ? 11.803 -1.401 -2.064 1.00 79.31 94 VAL A C 1
ATOM 722 O O . VAL A 1 94 ? 11.053 -1.981 -1.277 1.00 79.31 94 VAL A O 1
ATOM 725 N N . VAL A 1 95 ? 12.638 -0.437 -1.666 1.00 83.31 95 VAL A N 1
ATOM 726 C CA . VAL A 1 95 ? 12.704 0.036 -0.273 1.00 83.31 95 VAL A CA 1
ATOM 727 C C . VAL A 1 95 ? 11.365 0.639 0.159 1.00 83.31 95 VAL A C 1
ATOM 729 O O . VAL A 1 95 ? 10.860 0.309 1.235 1.00 83.31 95 VAL A O 1
ATOM 732 N N . ALA A 1 96 ? 10.751 1.477 -0.682 1.00 80.56 96 ALA A N 1
ATOM 733 C CA . ALA A 1 96 ? 9.450 2.077 -0.396 1.00 80.56 96 ALA A CA 1
ATOM 734 C C . ALA A 1 96 ? 8.341 1.020 -0.260 1.00 80.56 96 ALA A C 1
ATOM 736 O O . ALA A 1 96 ? 7.566 1.071 0.695 1.00 80.56 96 ALA A O 1
ATOM 737 N N . ILE A 1 97 ? 8.302 0.030 -1.158 1.00 84.06 97 ILE A N 1
ATOM 738 C CA . ILE A 1 97 ? 7.386 -1.119 -1.109 1.00 84.06 97 ILE A CA 1
ATOM 739 C C . ILE A 1 97 ? 7.586 -1.906 0.187 1.00 84.06 97 ILE A C 1
ATOM 741 O O . ILE A 1 97 ? 6.609 -2.242 0.858 1.00 84.06 97 ILE A O 1
ATOM 745 N N . GLY A 1 98 ? 8.840 -2.169 0.567 1.00 81.56 98 GLY A N 1
ATOM 746 C CA . GLY A 1 98 ? 9.186 -2.866 1.803 1.00 81.56 98 GLY A CA 1
ATOM 747 C C . GLY A 1 98 ? 8.672 -2.137 3.045 1.00 81.56 98 GLY A C 1
ATOM 748 O O . GLY A 1 98 ? 8.027 -2.746 3.899 1.00 81.56 98 GLY A O 1
ATOM 749 N N . LEU A 1 99 ? 8.881 -0.820 3.121 1.00 87.75 99 LEU A N 1
ATOM 750 C CA . LEU A 1 99 ? 8.366 0.017 4.210 1.00 87.75 99 LEU A CA 1
ATOM 751 C C . LEU A 1 99 ? 6.833 0.036 4.250 1.00 87.75 99 LEU A C 1
ATOM 753 O O . LEU A 1 99 ? 6.248 -0.077 5.328 1.00 87.75 99 LEU A O 1
ATOM 757 N N . LEU A 1 100 ? 6.180 0.124 3.089 1.00 82.00 100 LEU A N 1
ATOM 758 C CA . LEU A 1 100 ? 4.722 0.050 2.963 1.00 82.00 100 LEU A CA 1
ATOM 759 C C . LEU A 1 10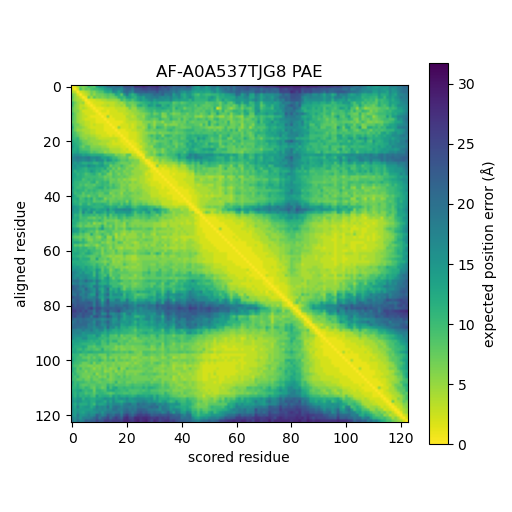0 ? 4.182 -1.290 3.473 1.00 82.00 100 LEU A C 1
ATOM 761 O O . LEU A 1 100 ? 3.225 -1.322 4.248 1.00 82.00 100 LEU A O 1
ATOM 765 N N . GLY A 1 101 ? 4.831 -2.390 3.086 1.00 85.25 101 GLY A N 1
ATOM 766 C CA . GLY A 1 101 ? 4.501 -3.735 3.541 1.00 85.25 101 GLY A CA 1
ATOM 767 C C . GLY A 1 101 ? 4.647 -3.874 5.055 1.00 85.25 101 GLY A C 1
ATOM 768 O O . GLY A 1 101 ? 3.705 -4.298 5.724 1.00 85.25 101 GLY A O 1
ATOM 769 N N . LEU A 1 102 ? 5.782 -3.449 5.617 1.00 88.50 102 LEU A N 1
ATOM 770 C CA . LEU A 1 102 ? 6.035 -3.484 7.062 1.00 88.50 102 LEU A CA 1
ATOM 771 C C . LEU A 1 102 ? 5.021 -2.646 7.847 1.00 88.50 102 LEU A C 1
ATOM 773 O O . LEU A 1 102 ? 4.474 -3.121 8.845 1.00 88.50 102 LEU A O 1
ATOM 777 N N . ALA A 1 103 ? 4.716 -1.433 7.379 1.00 85.75 103 ALA A N 1
ATOM 778 C CA . ALA A 1 103 ? 3.691 -0.586 7.979 1.00 85.75 103 ALA A CA 1
ATOM 779 C C . ALA A 1 103 ? 2.308 -1.255 7.921 1.00 85.75 103 ALA A C 1
ATOM 781 O O . ALA A 1 103 ? 1.578 -1.259 8.915 1.00 85.75 103 ALA A O 1
ATOM 782 N N . GLY A 1 104 ? 1.968 -1.884 6.793 1.00 84.69 104 GLY A N 1
ATOM 783 C CA . GLY A 1 104 ? 0.725 -2.628 6.617 1.00 84.69 104 GLY A CA 1
ATOM 784 C C . GLY A 1 104 ? 0.589 -3.816 7.574 1.00 84.69 104 GLY A C 1
ATOM 785 O O . GLY A 1 104 ? -0.457 -3.986 8.212 1.00 84.69 104 GLY A O 1
ATOM 786 N N . VAL A 1 105 ? 1.659 -4.599 7.747 1.00 86.50 105 VAL A N 1
ATOM 787 C CA . VAL A 1 105 ? 1.721 -5.702 8.722 1.00 86.50 105 VAL A CA 1
ATOM 788 C C . VAL A 1 105 ? 1.560 -5.168 10.144 1.00 86.50 105 VAL A C 1
ATOM 790 O O . VAL A 1 105 ? 0.699 -5.646 10.885 1.00 86.50 105 VAL A O 1
ATOM 793 N N . ALA A 1 106 ? 2.330 -4.145 10.521 1.00 86.50 106 ALA A N 1
ATOM 794 C CA . ALA A 1 106 ? 2.292 -3.563 11.859 1.00 86.50 106 ALA A CA 1
ATOM 795 C C . ALA A 1 106 ? 0.893 -3.031 12.210 1.00 86.50 106 ALA A C 1
ATOM 797 O O . ALA A 1 106 ? 0.369 -3.310 13.292 1.00 86.50 106 ALA A O 1
ATOM 798 N N . LEU A 1 107 ? 0.243 -2.322 11.284 1.00 84.25 107 LEU A N 1
ATOM 799 C CA . LEU A 1 107 ? -1.112 -1.788 11.461 1.00 84.25 107 LEU A CA 1
ATOM 800 C C . LEU A 1 107 ? -2.174 -2.893 11.533 1.00 84.25 107 LEU A C 1
ATOM 802 O O . LEU A 1 107 ? -3.102 -2.820 12.343 1.00 84.25 107 LEU A O 1
ATOM 806 N N . THR A 1 108 ? -2.009 -3.963 10.756 1.00 83.56 108 THR A N 1
ATOM 807 C CA . THR A 1 108 ? -2.906 -5.125 10.807 1.00 83.56 108 THR A CA 1
ATOM 808 C C . THR A 1 108 ? -2.797 -5.852 12.150 1.00 83.56 108 THR A C 1
ATOM 810 O O . THR A 1 108 ? -3.818 -6.130 12.783 1.00 83.56 108 THR A O 1
ATOM 813 N N . ILE A 1 109 ? -1.573 -6.107 12.626 1.00 84.75 109 ILE A N 1
ATOM 814 C CA . ILE A 1 109 ? -1.316 -6.783 13.907 1.00 84.75 109 ILE A CA 1
ATOM 815 C C . ILE A 1 109 ? -1.801 -5.925 15.076 1.00 84.75 109 ILE A C 1
ATOM 817 O O . ILE A 1 109 ? -2.529 -6.411 15.940 1.00 84.75 109 ILE A O 1
ATOM 821 N N . THR A 1 110 ? -1.455 -4.638 15.103 1.00 84.44 110 THR A N 1
ATOM 822 C CA . THR A 1 110 ? -1.902 -3.724 16.169 1.00 84.44 110 THR A CA 1
ATOM 823 C C . THR A 1 110 ? -3.422 -3.589 16.197 1.00 84.44 110 THR A C 1
ATOM 825 O O . THR A 1 110 ? -4.014 -3.626 17.276 1.00 84.44 110 THR A O 1
ATOM 828 N 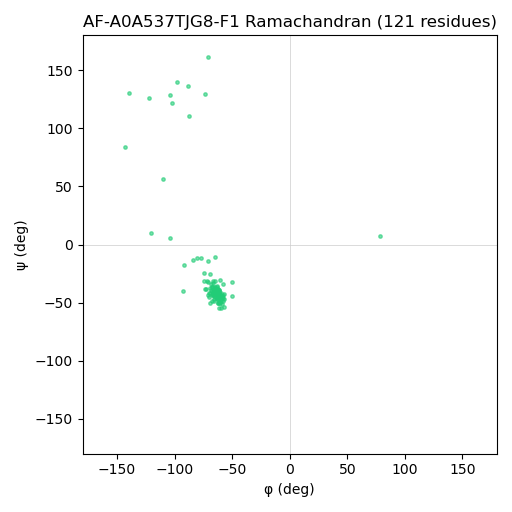N . GLY A 1 111 ? -4.079 -3.532 15.034 1.00 79.62 111 GLY A N 1
ATOM 829 C CA . GLY A 1 111 ? -5.537 -3.570 14.926 1.00 79.62 111 GLY A CA 1
ATOM 830 C C . GLY A 1 111 ? -6.150 -4.871 15.458 1.00 79.62 111 GLY A C 1
ATOM 831 O O . GLY A 1 111 ? -7.163 -4.830 16.161 1.00 79.62 111 GLY A O 1
ATOM 832 N N . ALA A 1 112 ? -5.528 -6.020 15.179 1.00 78.50 112 ALA A N 1
ATOM 833 C CA . ALA A 1 112 ? -5.958 -7.321 15.692 1.00 78.50 112 ALA A CA 1
ATOM 834 C C . ALA A 1 112 ? -5.831 -7.409 17.222 1.00 78.50 112 ALA A C 1
ATOM 836 O O . ALA A 1 112 ? -6.765 -7.845 17.899 1.00 78.50 112 ALA A O 1
ATOM 837 N N . LEU A 1 113 ? -4.703 -6.946 17.766 1.00 82.56 113 LEU A N 1
ATOM 838 C CA . LEU A 1 113 ? -4.424 -6.935 19.202 1.00 82.56 113 LEU A CA 1
ATOM 839 C C . LEU A 1 113 ? -5.343 -5.969 19.957 1.00 82.56 113 LEU A C 1
ATOM 841 O O . LEU A 1 113 ? -5.864 -6.321 21.013 1.00 82.56 113 LEU A O 1
ATOM 845 N N . ALA A 1 114 ? -5.588 -4.774 19.415 1.00 80.00 114 ALA A N 1
ATOM 846 C CA . ALA A 1 114 ? -6.511 -3.807 20.006 1.00 80.00 114 ALA A CA 1
ATOM 847 C C . ALA A 1 114 ? -7.946 -4.356 20.077 1.00 80.00 114 ALA A C 1
ATOM 849 O O . ALA A 1 114 ? -8.618 -4.196 21.094 1.00 80.00 114 ALA A O 1
ATOM 850 N N . ALA A 1 115 ? -8.392 -5.066 19.036 1.00 70.69 115 ALA A N 1
ATOM 851 C CA . ALA A 1 115 ? -9.694 -5.729 19.034 1.00 70.69 115 ALA A CA 1
ATOM 852 C C . ALA A 1 115 ? -9.772 -6.889 20.044 1.00 70.69 115 ALA A C 1
ATOM 854 O O . ALA A 1 115 ? -10.809 -7.077 20.674 1.00 70.69 115 ALA A O 1
ATOM 855 N N . GLY A 1 116 ? -8.684 -7.648 20.220 1.00 69.31 116 GLY A N 1
ATOM 856 C CA . GLY A 1 116 ? -8.604 -8.721 21.217 1.00 69.31 116 GLY A CA 1
ATOM 857 C C . GLY A 1 116 ? -8.653 -8.205 22.657 1.00 69.31 116 GLY A C 1
ATOM 858 O O . GLY A 1 116 ? -9.396 -8.743 23.469 1.00 69.31 116 GLY A O 1
ATOM 859 N N . ARG A 1 117 ? -7.931 -7.116 22.956 1.00 74.25 117 ARG A N 1
ATOM 860 C CA . ARG A 1 117 ? -7.929 -6.486 24.290 1.00 74.25 117 ARG A CA 1
ATOM 861 C C . ARG A 1 117 ? -9.269 -5.865 24.674 1.00 74.25 117 ARG A C 1
ATOM 863 O O . ARG A 1 117 ? -9.593 -5.834 25.853 1.00 74.25 117 ARG A O 1
ATOM 870 N N . ALA A 1 118 ? -10.021 -5.343 23.704 1.00 63.16 118 ALA A N 1
ATOM 871 C CA . ALA A 1 118 ? -11.374 -4.850 23.955 1.00 63.16 118 ALA A CA 1
ATOM 872 C C . ALA A 1 118 ? -12.308 -6.005 24.350 1.00 63.16 118 ALA A C 1
ATOM 874 O O . ALA A 1 118 ? -13.003 -5.911 25.350 1.00 63.16 118 ALA A O 1
ATOM 875 N N . ALA A 1 119 ? -12.235 -7.134 23.638 1.00 61.66 119 ALA A N 1
ATOM 876 C CA . ALA A 1 119 ? -13.049 -8.311 23.937 1.00 61.66 119 ALA A CA 1
ATOM 877 C C . ALA A 1 119 ? -12.733 -8.954 25.302 1.00 61.66 119 ALA A C 1
ATOM 879 O O . ALA A 1 119 ? -13.631 -9.499 25.928 1.00 61.66 119 ALA A O 1
ATOM 880 N N . SER A 1 120 ? -11.483 -8.886 25.775 1.00 65.50 120 SER A N 1
ATOM 881 C CA . SER A 1 120 ? -11.086 -9.422 27.087 1.00 65.50 120 SER A CA 1
ATOM 882 C C . SER A 1 120 ? -11.413 -8.509 28.271 1.00 65.50 120 SER A C 1
ATOM 884 O O . SER A 1 120 ? -11.214 -8.917 29.406 1.00 65.50 120 SER A O 1
ATOM 886 N N . ARG A 1 121 ? -11.801 -7.249 28.031 1.00 63.50 121 ARG A N 1
ATOM 887 C CA . ARG A 1 121 ? -12.121 -6.274 29.089 1.00 63.50 121 ARG A CA 1
ATOM 888 C C . ARG A 1 121 ? -13.606 -6.265 29.465 1.00 63.50 121 ARG A C 1
ATOM 890 O O . ARG A 1 121 ? -13.941 -5.744 30.521 1.00 63.50 121 ARG A O 1
ATOM 897 N N . ASP A 1 122 ? -14.443 -6.827 28.595 1.00 56.31 122 ASP A N 1
ATOM 898 C CA . ASP A 1 122 ? -15.906 -6.847 28.699 1.00 56.31 122 ASP A CA 1
ATOM 899 C C . ASP A 1 122 ? -16.460 -8.220 29.152 1.00 56.31 122 ASP A C 1
ATOM 901 O O . ASP A 1 122 ? -17.675 -8.419 29.141 1.00 56.31 122 ASP A O 1
ATOM 905 N N . GLY A 1 123 ? -15.590 -9.175 29.506 1.00 46.22 123 GLY A N 1
ATOM 906 C CA . GLY A 1 123 ? -15.944 -10.503 30.029 1.00 46.22 123 GLY A CA 1
ATOM 907 C C . GLY A 1 123 ? -15.339 -10.732 31.402 1.00 46.22 123 GLY A C 1
ATOM 908 O O . GLY A 1 123 ? -16.010 -11.406 32.211 1.00 46.22 123 GLY A O 1
#

Mean predicted aligned error: 9.57 Å

Foldseek 3Di:
DDPLLVVLLVVLLVLLLVLLVQCVVPVPVSVVVNCVPLVVSLVPDPLNLSSLLNSLQNNLVVLVVVLVVVVVVQVVQCVDPPGHDDDPCSVVSNVVSVVSNVSSVVSNVVSVVVVVVVVVVVD

Radius of gyration: 17.97 Å; Cα contacts (8 Å, |Δi|>4): 115; chains: 1; bounding box: 38×25×61 Å

Secondary structure (DSSP, 8-state):
--HHHHHHHHHHHHHHHHHHHHHHH-HHHHHHHHHHHHHHHHHH-TTHHHHHHHHHHHHHHHHHHHHHHHHHHHHHHHTSTT------SHHHHHHHHHHHHHHHHHHHHHHHHHHHHHHTT--

Sequence (123 aa):
MGCRGARSWTLGLVFGLAATWILIAMFVPGIPLFLLLAVPFLLQSRHRLAAAGAILLAMAVHFAYFEWTGVERCAEMNRRPNASCQTYGVETTVVAIGLLGLAGVALTITGALAAGRAASRDG

Solvent-acces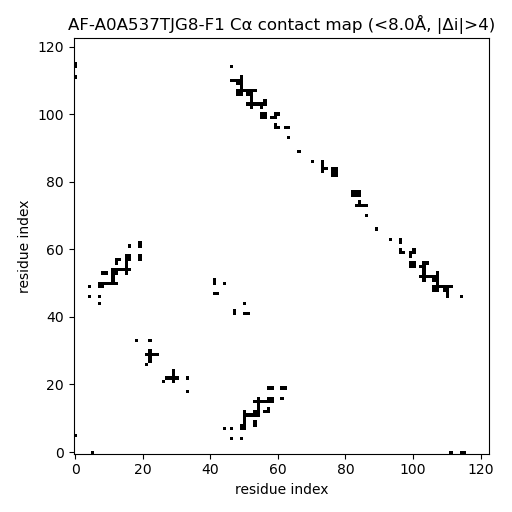sible surface area (backbone atoms only — not comparable to full-atom values): 6347 Å² total; per-residue (Å²): 124,57,78,70,52,51,53,46,26,53,51,19,29,55,49,18,46,56,46,42,52,44,30,71,77,35,56,80,68,22,51,62,52,41,51,66,53,49,52,56,54,41,70,72,39,94,54,36,42,25,21,51,8,25,21,32,36,30,33,21,54,52,52,51,51,50,52,49,56,50,52,52,53,32,54,60,43,48,73,39,99,88,42,82,62,83,85,78,62,57,69,62,49,52,53,50,33,50,52,3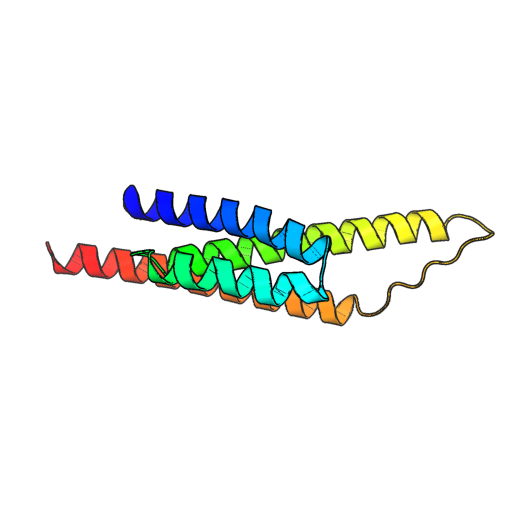5,32,51,52,8,50,53,27,30,50,51,30,48,50,54,55,50,54,55,60,66,71,78,111

pLDDT: mean 74.3, std 8.18, range [46.22, 88.5]